Protein AF-A0A8X6H140-F1 (afdb_monomer)

Radius of gyration: 23.07 Å; Cα contacts (8 Å, |Δi|>4): 68; chains: 1; bounding box: 40×64×42 Å

Organism: Trichonephila clavata (NCBI:txid2740835)

Solvent-accessible surface area (backbone atoms only — not comparable to full-atom values): 6768 Å² total; per-residue (Å²): 130,64,74,62,59,55,52,56,55,72,74,62,46,100,86,53,83,76,69,84,72,44,74,64,52,53,49,48,49,29,61,78,66,65,56,58,95,69,76,69,74,41,97,48,65,70,59,22,49,51,55,51,49,55,54,40,66,74,39,95,78,40,45,70,76,45,76,44,56,64,73,45,84,58,89,90,41,92,86,61,54,41,79,49,69,43,78,38,73,51,53,74,67,58,50,52,49,40,71,74,43,30,82,80,73,60,128

Mean predicted aligned error: 14.47 Å

Structure (mmCIF, N/CA/C/O backbone):
data_AF-A0A8X6H140-F1
#
_entry.id   AF-A0A8X6H140-F1
#
loop_
_atom_site.group_PDB
_atom_site.id
_atom_site.type_symbol
_atom_site.label_atom_id
_atom_site.label_alt_id
_atom_site.label_comp_id
_atom_site.label_asym_id
_atom_site.label_entity_id
_atom_site.label_seq_id
_atom_site.pdbx_PDB_ins_code
_atom_site.Cartn_x
_atom_site.Cartn_y
_atom_site.Cartn_z
_atom_site.occupancy
_atom_site.B_iso_or_equiv
_atom_site.auth_seq_id
_atom_site.auth_comp_id
_atom_site.auth_asym_id
_atom_site.auth_atom_id
_atom_site.pdbx_PDB_model_num
ATOM 1 N N . MET A 1 1 ? 15.326 44.719 -12.927 1.00 45.12 1 MET A N 1
ATOM 2 C CA . MET A 1 1 ? 14.129 43.871 -12.712 1.00 45.12 1 MET A CA 1
ATOM 3 C C . MET A 1 1 ? 13.401 43.474 -14.005 1.00 45.12 1 MET A C 1
ATOM 5 O O . MET A 1 1 ? 12.649 42.515 -13.954 1.00 45.12 1 MET A O 1
ATOM 9 N N . ALA A 1 2 ? 13.644 44.118 -15.158 1.00 56.84 2 ALA A N 1
ATOM 10 C CA . ALA A 1 2 ? 12.990 43.769 -16.433 1.00 56.84 2 ALA A CA 1
ATOM 11 C C . ALA A 1 2 ? 13.591 42.542 -17.157 1.00 56.84 2 ALA A C 1
ATOM 13 O O . ALA A 1 2 ? 12.888 41.802 -17.832 1.00 56.84 2 ALA A O 1
ATOM 14 N N . THR A 1 3 ? 14.879 42.258 -16.950 1.00 56.59 3 THR A N 1
ATOM 15 C CA . THR A 1 3 ? 15.640 41.286 -17.754 1.00 56.59 3 THR A CA 1
ATOM 16 C C . THR A 1 3 ? 15.238 39.824 -17.558 1.00 56.59 3 THR A C 1
ATOM 18 O O . THR A 1 3 ? 15.508 38.996 -18.421 1.00 56.59 3 THR A O 1
ATOM 21 N N . ILE A 1 4 ? 14.644 39.485 -16.411 1.00 57.97 4 ILE A N 1
ATOM 22 C CA . ILE A 1 4 ? 14.179 38.118 -16.136 1.00 57.97 4 ILE A CA 1
ATOM 23 C C . ILE A 1 4 ? 12.813 37.910 -16.791 1.00 57.97 4 ILE A C 1
ATOM 25 O O . ILE A 1 4 ? 12.622 36.913 -17.471 1.00 57.97 4 ILE A O 1
ATOM 29 N N . LEU A 1 5 ? 11.909 38.885 -16.662 1.00 59.53 5 LEU A N 1
ATOM 30 C CA . LEU A 1 5 ? 10.559 38.821 -17.226 1.00 59.53 5 LEU A CA 1
ATOM 31 C C . LEU A 1 5 ? 10.565 38.798 -18.761 1.00 59.53 5 LEU A C 1
ATOM 33 O O . LEU A 1 5 ? 9.782 38.059 -19.353 1.00 59.53 5 LEU A O 1
ATOM 37 N N . ASP A 1 6 ? 11.471 39.544 -19.400 1.00 66.31 6 ASP A N 1
ATOM 38 C CA . ASP A 1 6 ? 11.612 39.525 -20.860 1.00 66.31 6 ASP A CA 1
ATOM 39 C C . ASP A 1 6 ? 12.085 38.159 -21.381 1.00 66.31 6 ASP A C 1
ATOM 41 O O . ASP A 1 6 ? 11.554 37.674 -22.378 1.00 66.31 6 ASP A O 1
ATOM 45 N N . LYS A 1 7 ? 12.999 37.488 -20.666 1.00 67.25 7 LYS A N 1
ATOM 46 C CA . LYS A 1 7 ? 13.462 36.134 -21.020 1.00 67.25 7 LYS A CA 1
ATOM 47 C C . LYS A 1 7 ? 12.365 35.086 -20.854 1.00 67.25 7 LYS A C 1
ATOM 49 O O . LYS A 1 7 ? 12.181 34.245 -21.726 1.00 67.25 7 LYS A O 1
ATOM 54 N N . THR A 1 8 ? 11.592 35.158 -19.769 1.00 63.09 8 THR A N 1
ATOM 55 C CA . THR A 1 8 ? 10.486 34.215 -19.537 1.00 63.09 8 THR A CA 1
ATOM 56 C C . THR A 1 8 ? 9.372 34.366 -20.578 1.00 63.09 8 THR A C 1
ATOM 58 O O . THR A 1 8 ? 8.680 33.397 -20.883 1.00 63.09 8 THR A O 1
ATOM 61 N N . ARG A 1 9 ? 9.196 35.569 -21.145 1.00 64.12 9 ARG A N 1
ATOM 62 C CA . ARG A 1 9 ? 8.225 35.836 -22.216 1.00 64.12 9 ARG A CA 1
ATOM 63 C C . ARG A 1 9 ? 8.633 35.207 -23.550 1.00 64.12 9 ARG A C 1
ATOM 65 O O . ARG A 1 9 ? 7.754 34.747 -24.268 1.00 64.12 9 ARG A O 1
ATOM 72 N N . GLU A 1 10 ? 9.923 35.179 -23.878 1.00 67.56 10 GLU A N 1
ATOM 73 C CA . GLU A 1 10 ? 10.419 34.584 -25.132 1.00 67.56 10 GLU A CA 1
ATOM 74 C C . GLU A 1 10 ? 10.282 33.057 -25.161 1.00 67.56 10 GLU A C 1
ATOM 76 O O . GLU A 1 10 ? 10.029 32.478 -26.215 1.00 67.56 10 GLU A O 1
ATOM 81 N N . GLU A 1 11 ? 10.391 32.399 -24.006 1.00 64.88 11 GLU A N 1
ATOM 82 C CA . GLU A 1 11 ? 10.228 30.946 -23.904 1.00 64.88 11 GLU A CA 1
ATOM 83 C C . GLU A 1 11 ? 8.756 30.515 -23.794 1.00 64.88 11 GLU A C 1
ATOM 85 O O . GLU A 1 11 ? 8.437 29.352 -24.033 1.00 64.88 11 GLU A O 1
ATOM 90 N N . TYR A 1 12 ? 7.832 31.427 -23.479 1.00 65.56 12 TYR A N 1
ATOM 91 C CA . TYR A 1 12 ? 6.426 31.099 -23.254 1.00 65.56 12 TYR A CA 1
ATOM 92 C C . TYR A 1 12 ? 5.695 30.717 -24.551 1.00 65.56 12 TYR A C 1
ATOM 94 O O . TYR A 1 12 ? 5.548 31.514 -25.476 1.00 65.56 12 TYR A O 1
ATOM 102 N N . SER A 1 13 ? 5.146 29.500 -24.590 1.00 64.88 13 SER A N 1
ATOM 103 C CA . SER A 1 13 ? 4.251 29.040 -25.653 1.00 64.88 13 SER A CA 1
ATOM 104 C C . SER A 1 13 ? 2.908 28.621 -25.041 1.00 64.88 13 SER A C 1
ATOM 106 O O . SER A 1 13 ? 2.888 27.719 -24.203 1.00 64.88 13 SER A O 1
ATOM 108 N N . PRO A 1 14 ? 1.775 29.220 -25.453 1.00 63.06 14 PRO A N 1
ATOM 109 C CA . PRO A 1 14 ? 0.465 28.962 -24.843 1.00 63.06 14 PRO A CA 1
ATOM 110 C C . PRO A 1 14 ? -0.030 27.517 -25.032 1.00 63.06 14 PRO A C 1
ATOM 112 O O . PRO A 1 14 ? -0.894 27.056 -24.293 1.00 63.06 14 PRO A O 1
ATOM 115 N N . THR A 1 15 ? 0.533 26.784 -25.994 1.00 65.44 15 THR A N 1
ATOM 116 C CA . THR A 1 15 ? 0.211 25.379 -26.292 1.00 65.44 15 THR A CA 1
ATOM 117 C C . THR A 1 15 ? 1.216 24.378 -25.728 1.00 65.44 15 THR A C 1
ATOM 119 O O . THR A 1 15 ? 0.902 23.191 -25.645 1.00 65.44 15 THR A O 1
ATOM 122 N N . LYS A 1 16 ? 2.407 24.813 -25.295 1.00 59.38 16 LYS A N 1
ATOM 123 C CA . LYS A 1 16 ? 3.357 23.950 -24.581 1.00 59.38 16 LYS A CA 1
ATOM 124 C C . LYS A 1 16 ? 3.272 24.253 -23.095 1.00 59.38 16 LYS A C 1
ATOM 126 O O . LYS A 1 16 ? 3.799 25.255 -22.622 1.00 59.38 16 LYS A O 1
ATOM 131 N N . ARG A 1 17 ? 2.648 23.348 -22.338 1.00 55.81 17 ARG A N 1
ATOM 132 C CA . ARG A 1 17 ? 2.724 23.371 -20.875 1.00 55.81 17 ARG A CA 1
ATOM 133 C C . ARG A 1 17 ? 4.196 23.251 -20.480 1.00 55.81 17 ARG A C 1
ATOM 135 O O . ARG A 1 17 ? 4.760 22.161 -20.541 1.00 55.81 17 ARG A O 1
ATOM 142 N N . PHE A 1 18 ? 4.817 24.364 -20.098 1.00 60.38 18 PHE A N 1
ATOM 143 C CA . PHE A 1 18 ? 6.134 24.339 -19.477 1.00 60.38 18 PHE A CA 1
ATOM 144 C C . PHE A 1 18 ? 6.007 23.549 -18.180 1.00 60.38 18 PHE A C 1
ATOM 146 O O . PHE A 1 18 ? 5.354 23.981 -17.228 1.00 60.38 18 PHE A O 1
ATOM 153 N N . GLY A 1 19 ? 6.593 22.354 -18.157 1.00 60.69 19 GLY A N 1
ATOM 154 C CA . GLY A 1 19 ? 6.845 21.663 -16.907 1.00 60.69 19 GLY A CA 1
ATOM 155 C C . GLY A 1 19 ? 7.823 22.516 -16.112 1.00 60.69 19 GLY A C 1
ATOM 156 O O . GLY A 1 19 ? 9.015 22.487 -16.385 1.00 60.69 19 GLY A O 1
ATOM 157 N N . LEU A 1 20 ? 7.316 23.294 -15.152 1.00 63.75 20 LEU A N 1
ATOM 158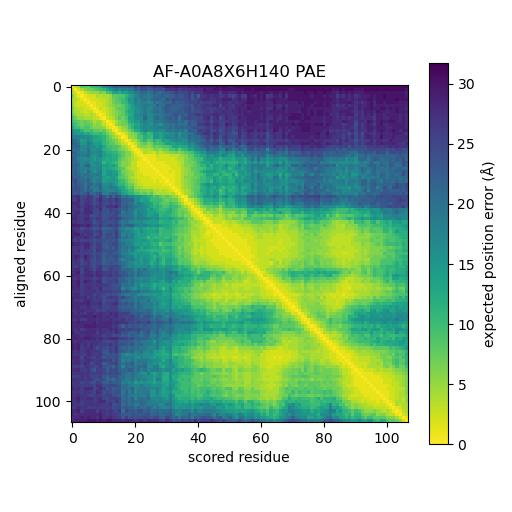 C CA . LEU A 1 20 ? 8.151 24.051 -14.211 1.00 63.75 20 LEU A CA 1
ATOM 159 C C . LEU A 1 20 ? 9.011 23.122 -13.344 1.00 63.75 20 LEU A C 1
ATOM 161 O O . LEU A 1 20 ? 9.953 23.570 -12.703 1.00 63.75 20 LEU A O 1
ATOM 165 N N . THR A 1 21 ? 8.685 21.828 -13.321 1.00 66.75 21 THR A N 1
ATOM 166 C CA . THR A 1 21 ? 9.453 20.798 -12.638 1.00 66.75 21 THR A CA 1
ATOM 167 C C . THR A 1 21 ? 10.739 20.517 -13.406 1.00 66.75 21 THR A C 1
ATOM 169 O O . THR A 1 21 ? 10.749 19.844 -14.438 1.00 66.75 21 THR A O 1
ATOM 172 N N . THR A 1 22 ? 11.851 21.022 -12.889 1.00 76.19 22 THR A N 1
ATOM 173 C CA . THR A 1 22 ? 13.180 20.717 -13.410 1.00 76.19 22 THR A CA 1
ATOM 174 C C . THR A 1 22 ? 13.648 19.341 -12.928 1.00 76.19 22 THR A C 1
ATOM 176 O O . THR A 1 22 ? 13.147 18.785 -11.948 1.00 76.19 22 THR A O 1
ATOM 179 N N . ARG A 1 23 ? 14.690 18.785 -13.563 1.00 78.25 23 ARG A N 1
ATOM 180 C CA . ARG A 1 23 ? 15.359 17.567 -13.059 1.00 78.25 23 ARG A CA 1
ATOM 181 C C . ARG A 1 23 ? 15.861 17.729 -11.622 1.00 78.25 23 ARG A C 1
ATOM 183 O O . ARG A 1 23 ? 15.912 16.751 -10.883 1.00 78.25 23 ARG A O 1
ATOM 190 N N . LYS A 1 24 ? 16.224 18.954 -11.230 1.00 79.81 24 LYS A N 1
ATOM 191 C CA . LYS A 1 24 ? 16.655 19.272 -9.869 1.00 79.81 24 LYS A CA 1
ATOM 192 C C . LYS A 1 24 ? 15.490 19.191 -8.886 1.00 79.81 24 LYS A C 1
ATOM 194 O O . LYS A 1 24 ? 15.675 18.661 -7.799 1.00 79.81 24 LYS A O 1
ATOM 199 N N . ASP A 1 25 ? 14.303 19.637 -9.283 1.00 79.38 25 ASP A N 1
ATOM 200 C CA . ASP A 1 25 ? 13.101 19.517 -8.453 1.00 79.38 25 ASP A CA 1
ATOM 201 C C . ASP A 1 25 ? 12.717 18.052 -8.250 1.00 79.38 25 ASP A C 1
ATOM 203 O O . ASP A 1 25 ? 12.455 17.647 -7.124 1.00 79.38 25 ASP A O 1
ATOM 207 N N . LEU A 1 26 ? 12.794 17.225 -9.300 1.00 78.88 26 LEU A N 1
ATOM 208 C CA . LEU A 1 26 ? 12.601 15.775 -9.174 1.00 78.88 26 LEU A CA 1
ATOM 209 C C . LEU A 1 26 ? 13.640 15.134 -8.244 1.00 78.88 26 LEU A C 1
ATOM 211 O O . LEU A 1 26 ? 13.279 14.336 -7.386 1.00 78.88 26 LEU A O 1
ATOM 215 N N . TYR A 1 27 ? 14.917 15.511 -8.369 1.00 80.06 27 TYR A N 1
ATOM 216 C CA . TYR A 1 27 ? 15.971 15.027 -7.475 1.00 80.06 27 TYR A CA 1
ATOM 217 C C . TYR A 1 27 ? 15.716 15.425 -6.017 1.00 80.06 27 TYR A C 1
ATOM 219 O O . TYR A 1 27 ? 15.840 14.592 -5.122 1.00 80.06 27 TYR A O 1
ATOM 227 N N . ASN A 1 28 ? 15.329 16.680 -5.779 1.00 82.31 28 ASN A N 1
ATOM 228 C CA . ASN A 1 28 ? 14.998 17.172 -4.446 1.00 82.31 28 ASN A CA 1
ATOM 229 C C . ASN A 1 28 ? 13.780 16.437 -3.876 1.00 82.31 28 ASN A C 1
ATOM 231 O O . ASN A 1 28 ? 13.837 16.010 -2.733 1.00 82.31 28 ASN A O 1
ATOM 235 N N . ILE A 1 29 ? 12.726 16.206 -4.666 1.00 80.31 29 ILE A N 1
ATOM 236 C CA . ILE A 1 29 ? 11.556 15.424 -4.237 1.00 80.31 29 ILE A CA 1
ATOM 237 C C . ILE A 1 29 ? 11.971 13.998 -3.867 1.00 80.31 29 ILE A C 1
ATOM 239 O O . ILE A 1 29 ? 11.613 13.532 -2.789 1.00 80.31 29 ILE A O 1
ATOM 243 N N . CYS A 1 30 ? 12.755 13.320 -4.711 1.00 77.25 30 CYS A N 1
ATOM 244 C CA . CYS A 1 30 ? 13.246 11.976 -4.412 1.00 77.25 30 CYS A CA 1
ATOM 245 C C . CYS A 1 30 ? 14.070 11.940 -3.121 1.00 77.25 30 CYS A C 1
ATOM 247 O O . CYS A 1 30 ? 13.844 11.080 -2.274 1.00 77.25 30 CYS A O 1
ATOM 249 N N . ARG A 1 31 ? 14.988 12.895 -2.947 1.00 78.31 31 ARG A N 1
ATOM 250 C CA . ARG A 1 31 ? 15.835 13.002 -1.755 1.00 78.31 31 ARG A CA 1
ATOM 251 C C . ARG A 1 31 ? 15.015 13.303 -0.498 1.00 78.31 31 ARG A C 1
ATOM 253 O O . ARG A 1 31 ? 15.153 12.607 0.500 1.00 78.31 31 ARG A O 1
ATOM 260 N N . ASP A 1 32 ? 14.164 14.323 -0.550 1.00 79.88 32 ASP A N 1
ATOM 261 C CA . ASP A 1 32 ? 13.446 14.858 0.611 1.00 79.88 32 ASP A CA 1
ATOM 262 C C . ASP A 1 32 ? 12.283 13.951 1.040 1.00 79.88 32 ASP A C 1
ATOM 264 O O . ASP A 1 32 ? 11.867 13.977 2.197 1.00 79.88 32 ASP A O 1
ATOM 268 N N . LYS A 1 33 ? 11.753 13.135 0.121 1.00 75.81 33 LYS A N 1
ATOM 269 C CA . LYS A 1 33 ? 10.730 12.119 0.410 1.00 75.81 33 LYS A CA 1
ATOM 270 C C . LYS A 1 33 ? 11.295 10.711 0.568 1.00 75.81 33 LYS A C 1
ATOM 272 O O . LYS A 1 33 ? 10.503 9.783 0.689 1.00 75.81 33 LYS A O 1
ATOM 277 N N . GLN A 1 34 ? 12.623 10.554 0.553 1.00 66.44 34 GLN A N 1
ATOM 278 C CA . GLN A 1 34 ? 13.296 9.250 0.597 1.00 66.44 34 GLN A CA 1
ATOM 27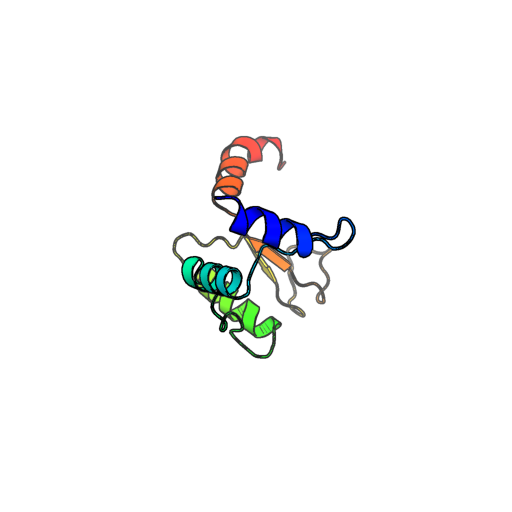9 C C . GLN A 1 34 ? 12.698 8.249 -0.408 1.00 66.44 34 GLN A C 1
ATOM 281 O O . GLN A 1 34 ? 12.591 7.055 -0.142 1.00 66.44 34 GLN A O 1
ATOM 286 N N . ILE A 1 35 ? 12.292 8.742 -1.583 1.00 68.31 35 ILE A N 1
ATOM 287 C CA . ILE A 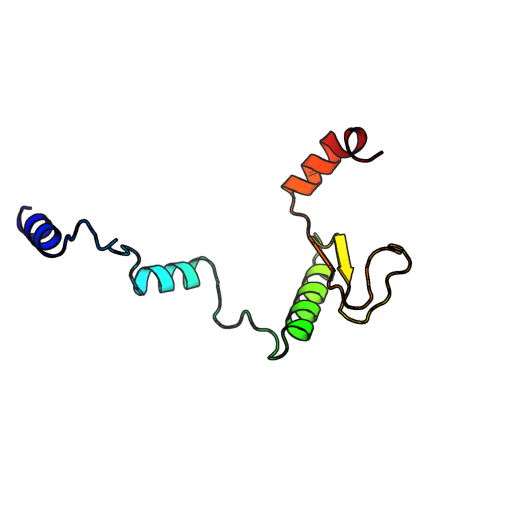1 35 ? 11.855 7.897 -2.694 1.00 68.31 35 ILE A CA 1
ATOM 288 C C . ILE A 1 35 ? 13.144 7.367 -3.315 1.00 68.31 35 ILE A C 1
ATOM 290 O O . ILE A 1 35 ? 13.707 7.960 -4.240 1.00 68.31 35 ILE A O 1
ATOM 294 N N . GLU A 1 36 ? 13.691 6.318 -2.708 1.00 61.44 36 GLU A N 1
ATOM 295 C CA . GLU A 1 36 ? 14.934 5.713 -3.160 1.00 61.44 36 GLU A CA 1
ATOM 296 C C . GLU A 1 36 ? 14.779 5.135 -4.573 1.00 61.44 36 GLU A C 1
ATOM 298 O O . GLU A 1 36 ? 13.710 4.697 -4.988 1.00 61.44 36 GLU A O 1
ATOM 303 N N . LYS A 1 37 ? 15.885 5.051 -5.319 1.00 55.38 37 LYS A N 1
ATOM 304 C CA . LYS A 1 37 ? 15.931 4.244 -6.552 1.00 55.38 37 LYS A CA 1
ATOM 305 C C . LYS A 1 37 ? 15.794 2.733 -6.284 1.00 55.38 37 LYS A C 1
ATOM 307 O O . LYS A 1 37 ? 15.601 1.980 -7.230 1.00 55.38 37 LYS A O 1
ATOM 312 N N . ASN A 1 38 ? 15.866 2.311 -5.018 1.00 55.59 38 ASN A N 1
ATOM 313 C CA . ASN A 1 38 ? 15.902 0.919 -4.564 1.00 55.59 38 ASN A CA 1
ATOM 314 C C . ASN A 1 38 ? 14.555 0.425 -4.000 1.00 55.59 38 ASN A C 1
ATOM 316 O O . ASN A 1 38 ? 14.527 -0.445 -3.135 1.00 55.59 38 ASN A O 1
ATOM 320 N N . VAL A 1 39 ? 13.426 0.972 -4.464 1.00 61.72 39 VAL A N 1
ATOM 321 C CA . VAL A 1 39 ? 12.087 0.482 -4.064 1.00 61.72 39 VAL A CA 1
ATOM 322 C C . VAL A 1 39 ? 11.827 -0.943 -4.581 1.00 61.72 39 VAL A C 1
ATOM 324 O O . VAL A 1 39 ? 10.987 -1.658 -4.043 1.00 61.72 39 VAL A O 1
ATOM 327 N N . VAL A 1 40 ? 12.576 -1.379 -5.596 1.00 64.75 40 VAL A N 1
ATOM 328 C CA . VAL A 1 40 ? 12.521 -2.742 -6.132 1.00 64.75 40 VAL A CA 1
ATOM 329 C C . VAL A 1 40 ? 13.316 -3.669 -5.210 1.00 64.75 40 VAL A C 1
ATOM 331 O O . VAL A 1 40 ? 14.546 -3.682 -5.242 1.00 64.75 40 VAL A O 1
ATOM 334 N N . LEU A 1 41 ? 12.611 -4.428 -4.368 1.00 68.44 41 LEU A N 1
ATOM 335 C CA . LEU A 1 41 ? 13.217 -5.370 -3.419 1.00 68.44 41 LEU A CA 1
ATOM 336 C C . LEU A 1 41 ? 13.668 -6.668 -4.105 1.00 68.44 41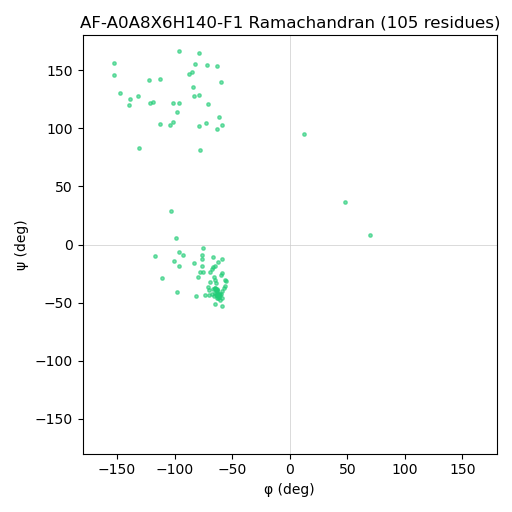 LEU A C 1
ATOM 338 O O . LEU A 1 41 ? 14.554 -7.351 -3.596 1.00 68.44 41 LEU A O 1
ATOM 342 N N . 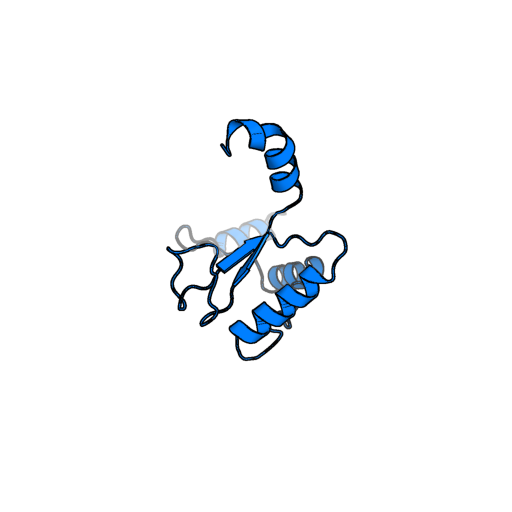HIS A 1 42 ? 13.067 -7.002 -5.250 1.00 77.88 42 HIS A N 1
ATOM 343 C CA . HIS A 1 42 ? 13.409 -8.161 -6.069 1.00 77.88 42 HIS A CA 1
ATOM 344 C C . HIS A 1 42 ? 13.054 -7.906 -7.543 1.00 77.88 42 HIS A C 1
ATOM 346 O O . HIS A 1 42 ? 12.180 -7.097 -7.828 1.00 77.88 42 HIS A O 1
ATOM 352 N N . THR A 1 43 ? 13.708 -8.596 -8.485 1.00 77.12 43 THR A N 1
ATOM 353 C CA . THR A 1 43 ? 13.415 -8.480 -9.932 1.00 77.12 43 THR A CA 1
ATOM 354 C C . THR A 1 43 ? 12.049 -9.037 -10.324 1.00 77.12 43 THR A C 1
ATOM 356 O O . THR A 1 43 ? 11.542 -8.716 -11.392 1.00 77.12 43 THR A O 1
ATOM 359 N N . ASP A 1 44 ? 11.500 -9.909 -9.482 1.00 81.62 44 ASP A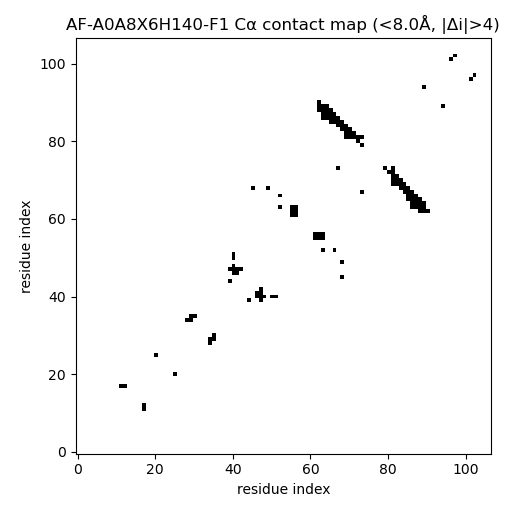 N 1
ATOM 360 C CA . ASP A 1 44 ? 10.134 -10.407 -9.591 1.00 81.62 44 ASP A CA 1
ATOM 361 C C . ASP A 1 44 ? 9.226 -9.575 -8.682 1.00 81.62 44 ASP A C 1
ATOM 363 O O . ASP A 1 44 ? 9.448 -9.506 -7.467 1.00 81.62 44 ASP A O 1
ATOM 367 N N . ASP A 1 45 ? 8.213 -8.951 -9.279 1.00 79.56 45 ASP A N 1
ATOM 368 C CA . ASP A 1 45 ? 7.315 -8.019 -8.598 1.00 79.56 45 ASP A CA 1
ATOM 369 C C . ASP A 1 45 ? 6.525 -8.711 -7.481 1.00 79.56 45 ASP A C 1
ATOM 371 O O . ASP A 1 45 ? 6.373 -8.144 -6.396 1.00 79.56 45 ASP A O 1
ATOM 375 N N . ALA A 1 46 ? 6.081 -9.955 -7.699 1.00 81.12 46 ALA A N 1
ATOM 376 C CA . ALA A 1 46 ? 5.340 -10.722 -6.698 1.00 81.12 46 ALA A CA 1
ATOM 377 C C . ALA A 1 46 ? 6.195 -10.969 -5.446 1.00 81.12 46 ALA A C 1
ATOM 379 O O . ALA A 1 46 ? 5.763 -10.693 -4.324 1.00 81.12 46 ALA A O 1
ATOM 380 N N . THR A 1 47 ? 7.446 -11.386 -5.643 1.00 83.50 47 THR A N 1
ATOM 381 C CA . THR A 1 47 ? 8.424 -11.555 -4.563 1.00 83.50 47 THR A CA 1
ATOM 382 C C . THR A 1 47 ? 8.738 -10.226 -3.867 1.00 83.50 47 THR A C 1
ATOM 384 O O . THR A 1 47 ? 8.835 -10.171 -2.641 1.00 83.50 47 THR A O 1
ATOM 387 N N . SER A 1 48 ? 8.868 -9.129 -4.618 1.00 83.38 48 SER A N 1
ATOM 388 C CA . SER A 1 48 ? 9.118 -7.799 -4.047 1.00 83.38 48 SER A CA 1
ATOM 389 C C . SER A 1 48 ? 7.974 -7.356 -3.123 1.00 83.38 48 SER A C 1
ATOM 391 O O . SER A 1 48 ? 8.217 -6.853 -2.022 1.00 83.38 48 SER A O 1
ATOM 393 N N . VAL A 1 49 ? 6.724 -7.594 -3.531 1.00 84.50 49 VAL A N 1
ATOM 394 C CA . VAL A 1 49 ? 5.533 -7.313 -2.717 1.00 84.50 49 VAL A CA 1
ATOM 395 C C . VAL A 1 49 ? 5.491 -8.198 -1.471 1.00 84.50 49 VAL A C 1
ATOM 397 O O . VAL A 1 49 ? 5.252 -7.677 -0.385 1.00 84.50 49 VAL A O 1
ATOM 400 N N . ASP A 1 50 ? 5.777 -9.495 -1.584 1.00 86.69 50 ASP A N 1
ATOM 401 C CA . ASP A 1 50 ? 5.801 -10.409 -0.430 1.00 86.69 50 ASP A CA 1
ATOM 402 C C . ASP A 1 50 ? 6.823 -9.967 0.634 1.00 86.69 50 ASP A C 1
ATOM 404 O O . ASP A 1 50 ? 6.513 -9.901 1.827 1.00 86.69 50 ASP A O 1
ATOM 408 N N . ILE A 1 51 ? 8.023 -9.546 0.216 1.00 85.56 51 ILE A N 1
ATOM 409 C CA . ILE A 1 51 ? 9.036 -8.998 1.133 1.00 85.56 51 ILE A CA 1
ATOM 410 C C . ILE A 1 51 ? 8.519 -7.726 1.822 1.00 85.56 51 ILE A C 1
ATOM 412 O O . ILE A 1 51 ? 8.726 -7.541 3.025 1.00 85.56 51 ILE A O 1
ATOM 416 N N . MET A 1 52 ? 7.856 -6.836 1.082 1.00 86.00 52 MET A N 1
ATOM 417 C CA . MET A 1 52 ? 7.284 -5.604 1.631 1.00 86.00 52 MET A CA 1
ATOM 418 C C . MET A 1 52 ? 6.175 -5.897 2.647 1.00 86.00 52 MET A C 1
ATOM 420 O O . MET A 1 52 ? 6.163 -5.307 3.728 1.00 86.00 52 MET A O 1
ATOM 424 N N . VAL A 1 53 ? 5.287 -6.842 2.341 1.00 87.50 53 VAL A N 1
ATOM 425 C CA . VAL A 1 53 ? 4.204 -7.265 3.231 1.00 87.50 53 VAL A CA 1
ATOM 426 C C . VAL A 1 53 ? 4.763 -7.885 4.508 1.00 87.50 53 VAL A C 1
ATOM 428 O O . VAL A 1 53 ? 4.357 -7.488 5.596 1.00 87.50 53 VAL A O 1
ATOM 431 N N . LYS A 1 54 ? 5.754 -8.778 4.416 1.00 86.38 54 LYS A N 1
ATOM 432 C CA . LYS A 1 54 ? 6.414 -9.365 5.596 1.00 86.38 54 LYS A CA 1
ATOM 433 C C . LYS A 1 54 ? 7.048 -8.305 6.496 1.00 86.38 54 LYS A C 1
ATOM 435 O O . LYS A 1 54 ? 6.918 -8.376 7.717 1.00 86.38 54 LYS A O 1
ATOM 440 N N . LYS A 1 55 ? 7.678 -7.283 5.908 1.00 85.00 55 LYS A N 1
ATOM 441 C CA . LYS A 1 55 ? 8.203 -6.135 6.667 1.00 85.00 55 LYS A CA 1
ATOM 442 C C . LYS A 1 55 ? 7.084 -5.375 7.384 1.00 85.00 55 LYS A C 1
ATOM 444 O O . LYS A 1 55 ? 7.230 -5.064 8.561 1.00 85.00 55 LYS A O 1
ATOM 449 N N . MET A 1 56 ? 5.960 -5.127 6.714 1.00 85.25 56 MET A N 1
ATOM 450 C CA . MET A 1 56 ? 4.801 -4.458 7.319 1.00 85.25 56 MET A CA 1
ATOM 451 C C . MET A 1 56 ? 4.153 -5.281 8.440 1.00 85.25 56 MET A C 1
ATOM 453 O O . MET A 1 56 ? 3.760 -4.707 9.451 1.00 85.25 56 MET A O 1
ATOM 457 N N . GLN A 1 57 ? 4.085 -6.610 8.302 1.00 85.31 57 GLN A N 1
ATOM 458 C CA . GLN A 1 57 ? 3.577 -7.506 9.351 1.00 85.31 57 GLN A CA 1
ATOM 459 C C . GLN A 1 57 ? 4.447 -7.485 10.609 1.00 85.31 57 GLN A C 1
ATOM 461 O O . GLN A 1 57 ? 3.931 -7.645 11.711 1.00 85.31 57 GLN A O 1
ATOM 466 N N . SER A 1 58 ? 5.760 -7.291 10.449 1.00 83.00 58 SER A N 1
ATOM 467 C CA . SER A 1 58 ? 6.698 -7.194 11.572 1.00 83.00 58 SER A CA 1
ATOM 468 C C . SER A 1 58 ? 6.661 -5.847 12.305 1.00 83.00 58 SER A C 1
ATOM 470 O O . SER A 1 58 ? 7.292 -5.710 13.351 1.00 83.00 58 SER A O 1
ATOM 472 N N . ASP A 1 59 ? 5.942 -4.856 11.773 1.00 82.81 59 ASP A N 1
ATOM 473 C CA . ASP A 1 59 ? 5.844 -3.527 12.369 1.00 82.81 59 ASP A CA 1
ATOM 474 C C . ASP A 1 59 ? 4.750 -3.471 13.451 1.00 82.81 59 ASP A C 1
ATOM 476 O O . ASP A 1 59 ? 3.712 -4.127 13.366 1.00 82.81 59 ASP A O 1
ATOM 480 N N . THR A 1 60 ? 4.950 -2.634 14.469 1.00 76.31 60 THR A N 1
ATOM 481 C CA . THR A 1 60 ? 4.097 -2.573 15.673 1.00 76.31 60 THR A CA 1
ATOM 482 C C . THR A 1 60 ? 2.675 -2.114 15.350 1.00 76.31 60 THR A C 1
ATOM 484 O O . THR A 1 60 ? 1.719 -2.500 16.017 1.00 76.31 60 THR A O 1
ATOM 487 N N . LYS A 1 61 ? 2.529 -1.275 14.322 1.00 76.44 61 LYS A N 1
ATOM 488 C CA . LYS A 1 61 ? 1.241 -0.710 13.910 1.00 76.44 61 LYS A CA 1
ATOM 489 C C . LYS A 1 61 ? 0.524 -1.529 12.835 1.00 76.44 61 LYS A C 1
ATOM 491 O O . LYS A 1 61 ? -0.606 -1.189 12.516 1.00 76.44 61 LYS A O 1
ATOM 496 N N . ASN A 1 62 ? 1.203 -2.537 12.273 1.00 81.25 62 ASN A N 1
ATOM 497 C CA . ASN A 1 62 ? 0.800 -3.387 11.149 1.00 81.25 62 ASN A CA 1
ATOM 498 C C . ASN A 1 62 ? -0.434 -2.883 10.355 1.00 81.25 62 ASN A C 1
ATOM 500 O O . ASN A 1 62 ? -1.575 -3.182 10.719 1.00 81.25 62 ASN A O 1
ATOM 504 N N . PRO A 1 63 ? -0.233 -2.154 9.243 1.00 82.81 63 PRO A N 1
ATOM 505 C CA . PRO A 1 63 ? -1.335 -1.601 8.460 1.00 82.81 63 PRO A CA 1
ATOM 506 C C . PRO A 1 63 ? -2.076 -2.648 7.611 1.00 82.81 63 PRO A C 1
ATOM 508 O O . PRO A 1 63 ? -3.036 -2.292 6.927 1.00 82.81 63 PRO A O 1
ATOM 511 N N . LEU A 1 64 ? -1.645 -3.913 7.589 1.00 85.25 64 LEU A N 1
ATOM 512 C CA . LEU A 1 64 ? -2.238 -4.940 6.735 1.00 85.25 64 LEU A CA 1
ATOM 513 C C . LEU A 1 64 ? -3.544 -5.476 7.321 1.00 85.25 64 LEU A C 1
ATOM 515 O O . LEU A 1 64 ? -3.605 -5.916 8.466 1.00 85.25 64 LEU A O 1
ATOM 519 N N . LEU A 1 65 ? -4.580 -5.485 6.488 1.00 83.19 65 LEU A N 1
ATOM 520 C CA . LEU A 1 65 ? -5.874 -6.105 6.767 1.00 83.19 65 LEU A CA 1
ATOM 521 C C . LEU A 1 65 ? -5.985 -7.489 6.139 1.00 83.19 65 LEU A C 1
ATOM 523 O O . LEU A 1 65 ? -6.535 -8.409 6.736 1.00 83.19 65 LEU A O 1
ATOM 527 N N . LEU A 1 66 ? -5.493 -7.616 4.911 1.00 84.38 66 LEU A N 1
ATOM 528 C CA . LEU A 1 66 ? -5.541 -8.847 4.142 1.00 84.38 66 LEU A CA 1
ATOM 529 C C . LEU A 1 66 ? -4.379 -8.868 3.159 1.00 84.38 66 LEU A C 1
ATOM 531 O O . LEU A 1 66 ? -3.973 -7.831 2.628 1.00 84.38 66 LEU A O 1
ATOM 535 N N . TYR A 1 67 ? -3.861 -10.061 2.918 1.00 86.38 67 TYR A N 1
ATOM 536 C CA . TYR A 1 67 ? -2.867 -10.306 1.893 1.00 86.38 67 TYR A CA 1
ATOM 537 C C . TYR A 1 67 ? -3.064 -11.708 1.334 1.00 86.38 67 TYR A C 1
ATOM 539 O O . TYR A 1 67 ? -3.181 -12.657 2.106 1.00 86.38 67 TYR A O 1
ATOM 547 N N . LYS A 1 68 ? -3.113 -11.813 0.009 1.00 86.25 68 LYS A N 1
ATOM 548 C CA . LYS A 1 68 ? -3.238 -13.057 -0.739 1.00 86.25 68 LYS A CA 1
ATOM 549 C C . LYS A 1 68 ? -2.308 -12.997 -1.947 1.00 86.25 68 LYS A C 1
ATOM 551 O O . LYS A 1 68 ? -2.400 -12.066 -2.752 1.00 86.25 68 LYS A O 1
ATOM 556 N N . VAL A 1 69 ? -1.444 -13.998 -2.072 1.00 83.81 69 VAL A N 1
ATOM 557 C CA . VAL A 1 69 ? -0.566 -14.163 -3.236 1.00 83.81 69 VAL A CA 1
ATOM 558 C C . VAL A 1 69 ? -1.336 -14.857 -4.364 1.00 83.81 69 VAL A C 1
ATOM 560 O O . VAL A 1 69 ? -2.314 -15.564 -4.125 1.00 83.81 69 VAL A O 1
ATOM 563 N N . VAL A 1 70 ? -0.907 -14.640 -5.605 1.00 78.44 70 VAL A N 1
ATOM 564 C CA . VAL A 1 70 ? -1.408 -15.397 -6.760 1.00 78.44 70 VAL A CA 1
ATOM 565 C C . VAL A 1 70 ? -1.119 -16.888 -6.549 1.00 78.44 70 VAL A C 1
ATOM 567 O O . VAL A 1 70 ? -0.057 -17.241 -6.044 1.00 78.44 70 VAL A O 1
ATOM 570 N N . ASP A 1 71 ? -2.071 -17.736 -6.928 1.00 77.06 71 ASP A N 1
ATOM 571 C CA . ASP A 1 71 ? -2.095 -19.193 -6.737 1.00 77.06 71 ASP A CA 1
ATOM 572 C C . ASP A 1 71 ? -2.270 -19.673 -5.285 1.00 77.06 71 ASP A C 1
ATOM 574 O O . ASP A 1 71 ? -2.228 -20.877 -5.029 1.00 77.06 71 ASP A O 1
ATOM 578 N N . ASP A 1 72 ? -2.558 -18.761 -4.351 1.00 76.12 72 ASP A N 1
ATOM 579 C CA . ASP A 1 72 ? -2.979 -19.109 -2.993 1.00 76.12 72 ASP A CA 1
ATOM 580 C C . ASP A 1 72 ? -4.507 -19.295 -2.914 1.00 76.12 72 ASP A C 1
ATOM 582 O O . ASP A 1 72 ? -5.284 -18.630 -3.614 1.00 76.12 72 ASP A O 1
ATOM 586 N N . GLU A 1 73 ? -4.971 -20.199 -2.057 1.00 68.62 73 GLU A N 1
ATOM 587 C CA . GLU A 1 73 ? -6.399 -20.438 -1.821 1.00 68.62 73 GLU A CA 1
ATOM 588 C C . GLU A 1 73 ? -6.828 -19.764 -0.517 1.00 68.62 73 GLU A C 1
ATOM 590 O O . GLU A 1 73 ? -6.305 -20.052 0.554 1.00 68.62 73 GLU A O 1
ATOM 595 N N . MET A 1 74 ? -7.809 -18.857 -0.596 1.00 68.25 74 MET A N 1
ATOM 596 C CA . MET A 1 74 ? -8.444 -18.285 0.593 1.00 68.25 74 MET A CA 1
ATOM 597 C C . MET A 1 74 ? -9.821 -18.910 0.797 1.00 68.25 74 MET A C 1
ATOM 599 O O . MET A 1 74 ? -10.794 -18.497 0.165 1.00 68.25 74 MET A O 1
ATOM 603 N N . ASP A 1 75 ? -9.915 -19.834 1.753 1.00 65.94 75 ASP A N 1
ATOM 604 C CA . ASP A 1 75 ? -11.167 -20.518 2.117 1.00 65.94 75 ASP A CA 1
ATOM 605 C C . ASP A 1 75 ? -12.281 -19.556 2.569 1.00 65.94 75 ASP A C 1
ATOM 607 O O . ASP A 1 75 ? -13.469 -19.851 2.444 1.00 65.94 75 ASP A O 1
ATOM 611 N N . TYR A 1 76 ? -11.914 -18.372 3.070 1.00 66.00 76 TYR A N 1
ATOM 612 C CA . TYR A 1 76 ? -12.858 -17.380 3.593 1.00 66.00 76 TYR A CA 1
ATOM 613 C C . TYR A 1 76 ? -13.614 -16.597 2.508 1.00 66.00 76 TYR A C 1
ATOM 615 O O . TYR A 1 76 ? -14.655 -16.009 2.803 1.00 66.00 76 TYR A O 1
ATOM 623 N N . TYR A 1 77 ? -13.131 -16.585 1.260 1.00 68.25 77 TYR A N 1
ATOM 624 C CA . TYR A 1 77 ? -13.723 -15.792 0.181 1.00 68.25 77 TYR A CA 1
ATOM 625 C C . TYR A 1 77 ? -13.950 -16.632 -1.078 1.00 68.25 77 TYR A C 1
ATOM 627 O O . TYR A 1 77 ? -13.194 -16.565 -2.042 1.00 68.25 77 TYR A O 1
ATOM 635 N N . SER A 1 78 ? -15.071 -17.354 -1.107 1.00 67.19 78 SER A N 1
ATOM 636 C CA . SER A 1 78 ? -15.467 -18.259 -2.203 1.00 67.19 78 SER A CA 1
ATOM 637 C C . SER A 1 78 ? -15.613 -17.610 -3.588 1.00 67.19 78 SER A C 1
ATOM 639 O O . SER A 1 78 ? -15.731 -18.317 -4.585 1.00 67.19 78 SER A O 1
ATOM 641 N N . LYS A 1 79 ? -15.628 -16.274 -3.665 1.00 76.50 79 LYS A N 1
ATOM 642 C CA . LYS A 1 79 ? -15.706 -15.509 -4.921 1.00 76.50 79 LYS A CA 1
ATOM 643 C C . LYS A 1 79 ? -14.348 -15.044 -5.452 1.00 76.50 79 LYS A C 1
ATOM 645 O O . LYS A 1 79 ? -14.323 -14.443 -6.519 1.00 76.50 79 LYS A O 1
ATOM 650 N N . ILE A 1 80 ? -13.265 -15.249 -4.706 1.00 77.62 80 ILE A N 1
ATOM 651 C CA . ILE A 1 80 ? -11.928 -14.783 -5.081 1.00 77.62 80 ILE A CA 1
ATOM 652 C C . ILE A 1 80 ? -11.184 -15.952 -5.710 1.00 77.62 80 ILE A C 1
ATOM 654 O O . ILE A 1 80 ? -10.896 -16.944 -5.039 1.00 77.62 80 ILE A O 1
ATOM 658 N N . ASP A 1 81 ? -10.878 -15.837 -6.999 1.00 76.81 81 ASP A N 1
ATOM 659 C CA . ASP A 1 81 ? -10.231 -16.899 -7.761 1.00 76.81 81 ASP A CA 1
ATOM 660 C C . ASP A 1 81 ? -8.760 -17.027 -7.338 1.00 76.81 81 ASP A C 1
ATOM 662 O O . ASP A 1 81 ? -8.137 -16.077 -6.861 1.00 76.81 81 ASP A O 1
ATOM 666 N N . LYS A 1 82 ? -8.164 -18.205 -7.515 1.00 79.12 82 LYS A N 1
ATOM 667 C CA . LYS A 1 82 ? -6.748 -18.486 -7.214 1.00 79.12 82 LYS A CA 1
ATOM 668 C C . LYS A 1 82 ? -5.807 -17.526 -7.934 1.00 79.12 82 LYS A C 1
ATOM 670 O O . LYS A 1 82 ? -4.766 -17.164 -7.407 1.00 79.12 82 LYS A O 1
ATOM 675 N N . ARG A 1 83 ? -6.205 -17.072 -9.121 1.00 80.88 83 ARG A N 1
ATOM 676 C CA . ARG A 1 83 ? -5.424 -16.140 -9.942 1.00 80.88 83 ARG A CA 1
ATOM 677 C C . ARG A 1 83 ? -5.471 -14.696 -9.446 1.00 80.88 83 ARG A C 1
ATOM 679 O O . ARG A 1 83 ? -4.686 -13.877 -9.918 1.00 80.88 83 ARG A O 1
ATOM 686 N N . ASP A 1 84 ? -6.371 -14.382 -8.520 1.00 81.19 84 ASP A N 1
ATOM 687 C CA . ASP A 1 84 ? -6.546 -13.025 -8.024 1.00 81.19 84 ASP A CA 1
ATOM 688 C C . ASP A 1 84 ? -5.535 -12.707 -6.920 1.00 81.19 84 ASP A C 1
ATOM 690 O O . ASP A 1 84 ? -5.437 -13.407 -5.909 1.00 81.19 84 ASP A O 1
ATOM 694 N N . PHE A 1 85 ? -4.827 -11.593 -7.101 1.00 85.19 85 PHE A N 1
ATOM 695 C CA . PHE A 1 85 ? -4.003 -10.964 -6.076 1.00 85.19 85 PHE A CA 1
ATOM 696 C C . PHE A 1 85 ? -4.862 -10.066 -5.182 1.00 85.19 85 PHE A C 1
ATOM 698 O O . PHE A 1 85 ? -5.655 -9.263 -5.684 1.00 85.19 85 PHE A O 1
ATOM 705 N N . LEU A 1 86 ? -4.666 -10.141 -3.863 1.00 85.69 86 LEU A N 1
ATOM 706 C CA . LEU A 1 86 ? -5.404 -9.315 -2.909 1.00 85.69 86 LEU A CA 1
ATOM 707 C C . LEU A 1 86 ? -4.458 -8.669 -1.897 1.00 85.69 86 LEU A C 1
ATOM 709 O O . LEU A 1 86 ? -3.679 -9.343 -1.228 1.00 85.69 86 LEU A O 1
ATOM 713 N N . LEU A 1 87 ? -4.569 -7.353 -1.744 1.00 86.81 87 LEU A N 1
ATOM 714 C CA . LEU A 1 87 ? -3.851 -6.586 -0.732 1.00 86.81 87 LEU A CA 1
ATOM 715 C C . LEU A 1 87 ? -4.791 -5.535 -0.153 1.00 86.81 87 LEU A C 1
ATOM 717 O O . LEU A 1 87 ? -5.283 -4.667 -0.870 1.00 86.81 87 LEU A O 1
ATOM 721 N N . GLY A 1 88 ? -5.027 -5.605 1.150 1.00 86.00 88 GLY A N 1
ATOM 722 C CA . GLY A 1 88 ? -5.783 -4.602 1.882 1.00 86.00 88 GLY A CA 1
ATOM 723 C C . GLY A 1 88 ? -4.895 -3.991 2.939 1.00 86.00 88 GLY A C 1
ATOM 724 O O . GLY A 1 88 ? -4.359 -4.682 3.803 1.00 86.00 88 GLY A O 1
ATOM 725 N N . ILE A 1 89 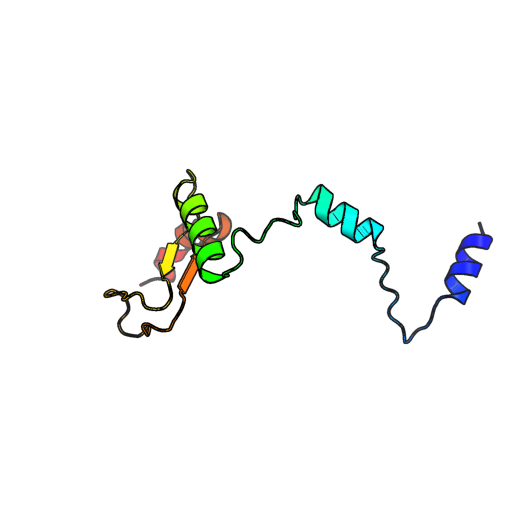? -4.768 -2.677 2.856 1.00 87.88 89 ILE A N 1
ATOM 726 C CA . ILE A 1 89 ? -4.027 -1.850 3.794 1.00 87.88 89 ILE A CA 1
ATOM 727 C C . ILE A 1 89 ? -4.983 -0.815 4.376 1.00 87.88 89 ILE A C 1
ATOM 729 O O . ILE A 1 89 ? -5.834 -0.281 3.663 1.00 87.88 89 ILE A O 1
ATOM 733 N N . LYS A 1 90 ? -4.842 -0.527 5.667 1.00 85.62 90 LYS A N 1
ATOM 734 C CA . LYS A 1 90 ? -5.512 0.591 6.329 1.00 85.62 90 LYS A CA 1
ATOM 735 C C . LYS A 1 90 ? -4.491 1.628 6.754 1.00 85.62 90 LYS A C 1
ATOM 737 O O . LYS A 1 90 ? -3.398 1.301 7.210 1.00 85.62 90 LYS A O 1
ATOM 742 N N . ASN A 1 91 ? -4.871 2.888 6.634 1.00 85.62 91 ASN A N 1
ATOM 743 C CA . ASN A 1 91 ? -4.191 3.970 7.329 1.00 85.62 91 ASN A CA 1
ATOM 744 C C . ASN A 1 91 ? -4.925 4.321 8.633 1.00 85.62 91 ASN A C 1
ATOM 746 O O . ASN A 1 91 ? -6.080 3.946 8.838 1.00 85.62 91 ASN A O 1
ATOM 750 N N . ASP A 1 92 ? -4.265 5.094 9.493 1.00 85.62 92 ASP A N 1
ATOM 751 C CA . ASP A 1 92 ? -4.808 5.501 10.796 1.00 85.62 92 ASP A CA 1
ATOM 752 C C . ASP A 1 92 ? -6.158 6.220 10.698 1.00 85.62 92 ASP A C 1
ATOM 754 O O . ASP A 1 92 ? -7.009 6.099 11.576 1.00 85.62 92 ASP A O 1
ATOM 758 N N . ALA A 1 93 ? -6.357 7.017 9.646 1.00 85.75 93 ALA A N 1
ATOM 759 C CA . ALA A 1 93 ? -7.595 7.763 9.469 1.00 85.75 93 ALA A CA 1
ATOM 760 C C . ALA A 1 93 ? -8.754 6.817 9.134 1.00 85.75 93 ALA A C 1
ATOM 762 O O . ALA A 1 93 ? -9.833 6.945 9.704 1.00 85.75 93 ALA A O 1
ATOM 763 N N . GLN A 1 94 ? -8.520 5.848 8.249 1.00 85.81 94 GLN A N 1
ATOM 764 C CA . GLN A 1 94 ? -9.478 4.801 7.901 1.00 85.81 94 GLN A CA 1
ATOM 765 C C . GLN A 1 94 ? -9.796 3.918 9.106 1.00 85.81 94 GLN A C 1
ATOM 767 O O . GLN A 1 94 ? -10.957 3.580 9.302 1.00 85.81 94 GLN A O 1
ATOM 772 N N . GLU A 1 95 ? -8.801 3.600 9.937 1.00 84.00 95 GLU A N 1
ATOM 773 C CA . GLU A 1 95 ? -9.010 2.877 11.193 1.00 84.00 95 GLU A CA 1
ATOM 774 C C . GLU A 1 95 ? -9.954 3.635 12.127 1.00 84.00 95 GLU A C 1
ATOM 776 O O . GLU A 1 95 ? -10.988 3.104 12.519 1.00 84.00 95 GLU A O 1
ATOM 781 N N . LYS A 1 96 ? -9.668 4.910 12.405 1.00 87.25 96 LYS A N 1
ATOM 782 C CA . LYS A 1 96 ? -10.526 5.728 13.274 1.00 87.25 96 LYS A CA 1
ATOM 783 C C . LYS A 1 96 ? -11.923 5.933 12.702 1.00 87.25 96 LYS A C 1
ATOM 785 O O . LYS A 1 96 ? -12.903 5.944 13.443 1.00 87.25 96 LYS A O 1
ATOM 790 N N . LEU A 1 97 ? -12.039 6.107 11.387 1.00 86.12 97 LEU A N 1
ATOM 791 C CA . LEU A 1 97 ? -13.341 6.198 10.730 1.00 86.12 97 LEU A CA 1
ATOM 792 C C . LEU A 1 97 ? -14.121 4.889 10.868 1.00 86.12 97 LEU A C 1
ATOM 794 O O . LEU A 1 97 ? -15.324 4.928 11.118 1.00 86.12 97 LEU A O 1
ATOM 798 N N . LEU A 1 98 ? -13.446 3.747 10.758 1.00 82.81 98 LEU A N 1
ATOM 799 C CA . LEU A 1 98 ? -14.055 2.443 10.974 1.00 82.81 98 LEU A CA 1
ATOM 800 C C . LEU A 1 98 ? -14.468 2.241 12.439 1.00 82.81 98 LEU A C 1
ATOM 802 O O . LEU A 1 98 ? -15.543 1.713 12.691 1.00 82.81 98 LEU A O 1
ATOM 806 N N . GLU A 1 99 ? -13.690 2.704 13.414 1.00 84.31 99 GLU A N 1
ATOM 807 C CA . GLU A 1 99 ? -14.084 2.661 14.830 1.00 84.31 99 GLU A CA 1
ATOM 808 C C . GLU A 1 99 ? -15.338 3.503 15.111 1.00 84.31 99 GLU A C 1
ATOM 810 O O . GLU A 1 99 ? -16.236 3.071 15.837 1.00 84.31 99 GLU A O 1
ATOM 815 N N . LEU A 1 100 ? -15.414 4.699 14.519 1.00 86.88 100 LEU A N 1
ATOM 816 C CA . LEU A 1 100 ? -16.519 5.636 14.728 1.00 86.88 100 LEU A CA 1
ATOM 817 C C . LEU A 1 100 ? -17.805 5.205 14.016 1.00 86.88 100 LEU A C 1
ATOM 819 O O . LEU A 1 100 ? -18.890 5.302 14.587 1.00 86.88 100 LEU A O 1
ATOM 823 N N . TYR A 1 101 ? -17.691 4.746 12.769 1.00 87.19 101 TYR A N 1
ATOM 824 C CA . TYR A 1 101 ? -18.840 4.523 11.887 1.00 87.19 101 TYR A CA 1
ATOM 825 C C . TYR A 1 101 ? -19.033 3.065 11.475 1.00 87.19 101 TYR A C 1
ATOM 827 O O . TYR A 1 101 ? -20.081 2.729 10.929 1.00 87.19 101 TYR A O 1
ATOM 835 N N . GLY A 1 102 ? -18.078 2.179 11.757 1.00 80.56 102 GLY A N 1
ATOM 836 C CA . GLY A 1 102 ? -18.116 0.780 11.328 1.00 80.56 102 GLY A CA 1
ATOM 837 C C . GLY A 1 102 ? -19.365 0.051 11.802 1.00 80.56 102 GLY A C 1
ATOM 838 O O . GLY A 1 102 ? -19.965 -0.670 11.016 1.00 80.56 102 GLY A O 1
ATOM 839 N N . LYS A 1 103 ? -19.844 0.342 13.019 1.00 79.50 103 LYS A N 1
ATOM 840 C CA . LYS A 1 103 ? -21.102 -0.212 13.557 1.00 79.50 103 LYS A CA 1
ATOM 841 C C . LYS A 1 103 ? -22.342 0.128 12.721 1.00 79.50 103 LYS A C 1
ATOM 843 O O . LYS A 1 103 ? -23.323 -0.600 12.783 1.00 79.50 103 LYS A O 1
ATOM 848 N N . ASN A 1 104 ? -22.313 1.233 11.977 1.00 80.81 104 ASN A N 1
ATOM 849 C CA . ASN A 1 104 ? -23.432 1.688 11.149 1.00 80.81 104 ASN A CA 1
ATOM 850 C C . ASN A 1 104 ? -23.304 1.239 9.686 1.00 80.81 104 ASN A C 1
ATOM 852 O O . ASN A 1 104 ? -24.286 1.290 8.950 1.00 80.81 104 ASN A O 1
ATOM 856 N N . CYS A 1 105 ? -22.099 0.861 9.247 1.00 68.94 105 CYS A N 1
ATOM 857 C CA . CYS A 1 105 ? -21.800 0.566 7.844 1.00 68.94 105 CYS A CA 1
ATOM 858 C C . CYS A 1 105 ? -21.528 -0.916 7.573 1.00 68.94 105 CYS A C 1
ATOM 860 O O . CYS A 1 105 ? -21.769 -1.373 6.459 1.00 68.94 105 CYS A O 1
ATOM 862 N N . ILE A 1 106 ? -21.014 -1.653 8.557 1.00 67.31 106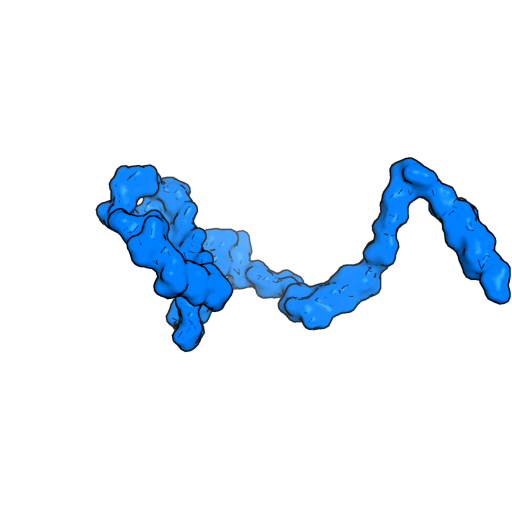 ILE A N 1
ATOM 863 C CA . ILE A 1 106 ? -20.716 -3.079 8.449 1.00 67.31 106 ILE A CA 1
ATOM 864 C C . ILE A 1 106 ? -21.682 -3.797 9.386 1.00 67.31 106 ILE A C 1
ATOM 866 O O . ILE A 1 106 ? -21.546 -3.717 10.607 1.00 67.31 106 ILE A O 1
ATOM 870 N N . MET A 1 107 ? -22.698 -4.40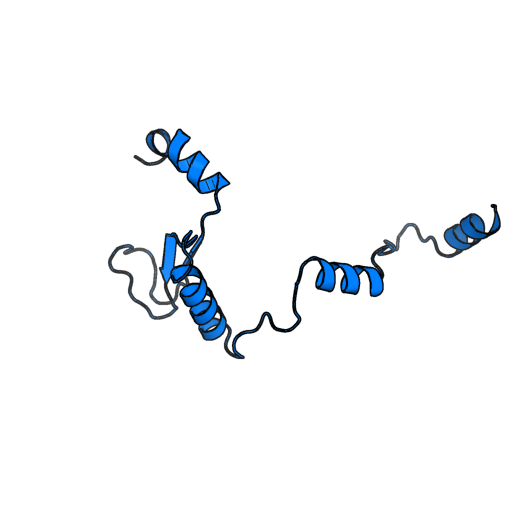6 8.777 1.00 46.31 107 MET A N 1
ATOM 871 C CA . MET A 1 107 ? -23.737 -5.204 9.427 1.00 46.31 107 MET A CA 1
ATOM 872 C C . MET A 1 107 ? -23.386 -6.683 9.318 1.00 46.31 107 MET A C 1
ATOM 874 O O . MET A 1 107 ? -22.969 -7.087 8.207 1.00 46.31 107 MET A O 1
#

Sequence (107 aa):
MATILDKTREEYSPTKRFGLTTRKDLYNICRDKQIEKNVVLHTDDATSVDIMVKKMQSDTKNPLLLYKVVDDEMDYYSKIDKRDFLLGIKNDAQEKLLELYGKNCIM

Secondary structure (DSSP, 8-state):
-HHHHHHHHHH--TTS------HHHHHHHHHHTT--TT--SSSSHHHHHHHHHHHHHTSTT--EEEEE-TT---TT-TTS-TT--EEEE--HHHHHHHHHHHHHH--

Foldseek 3Di:
DVVVVVVVVVPDDPPDDPPPCDPVNVVCCCVVVVVDPPLQPDPDPLVSVVVVQVVLVPDPVRQWPDWDGQQDDDPVDPPADSRDTDTDGDDPVNVVCCVVCVVVVPD

pLDDT: mean 75.34, std 10.37, range [45.12, 87.88]